Protein AF-A0AAN8WLM3-F1 (afdb_monomer_lite)

Foldseek 3Di:
DDDDDDDDDDDDDCVVPDDDDPPDFDADQDDDVVLFDVCNVVRHGDDPVRND

InterPro domains:
  IPR000719 Protein kinase domain [PF00069] (6-52)
  IPR000719 Protein kinase domain [PS50011] (1-52)
  IPR011009 Protein kinase-like domain superfamily [SSF56112] (7-52)

Structure (mmCIF, N/CA/C/O backbone):
data_AF-A0AAN8WLM3-F1
#
_entry.id   AF-A0AAN8WLM3-F1
#
loop_
_atom_site.group_PDB
_atom_site.id
_atom_site.type_symbol
_atom_site.label_atom_id
_atom_site.label_alt_id
_atom_site.label_comp_id
_atom_site.label_asym_id
_atom_site.label_entity_id
_atom_site.label_seq_id
_atom_site.pdbx_PDB_ins_code
_atom_site.Cartn_x
_atom_site.Cartn_y
_atom_site.Cartn_z
_atom_site.occupancy
_atom_site.B_iso_or_equiv
_atom_site.auth_seq_id
_atom_site.auth_comp_id
_atom_site.auth_asym_id
_atom_site.auth_atom_id
_atom_site.pdbx_PDB_model_num
ATOM 1 N N . MET A 1 1 ? 6.681 3.752 -31.002 1.00 52.84 1 MET A N 1
ATOM 2 C CA . MET A 1 1 ? 6.747 3.223 -29.623 1.00 52.84 1 MET A CA 1
ATOM 3 C C . MET A 1 1 ? 7.774 2.103 -29.595 1.00 52.84 1 MET A C 1
ATOM 5 O O . MET A 1 1 ? 7.652 1.179 -30.392 1.00 52.84 1 MET A O 1
ATOM 9 N N . GLY A 1 2 ? 8.841 2.240 -28.805 1.00 66.69 2 GLY A N 1
ATOM 10 C CA . GLY A 1 2 ? 9.927 1.255 -28.753 1.00 66.69 2 GLY A CA 1
ATOM 11 C C . GLY A 1 2 ? 9.477 -0.040 -28.074 1.00 66.69 2 GLY A C 1
ATOM 12 O O . GLY A 1 2 ? 8.741 0.005 -27.095 1.00 66.69 2 GLY A O 1
ATOM 13 N N . LYS A 1 3 ? 9.896 -1.195 -28.602 1.00 69.56 3 LYS A N 1
ATOM 14 C CA . LYS A 1 3 ? 9.672 -2.494 -27.951 1.00 69.56 3 LYS A CA 1
ATOM 15 C C . LYS A 1 3 ? 10.476 -2.541 -26.651 1.00 69.56 3 LYS A C 1
ATOM 17 O O . LYS A 1 3 ? 11.701 -2.476 -26.697 1.00 69.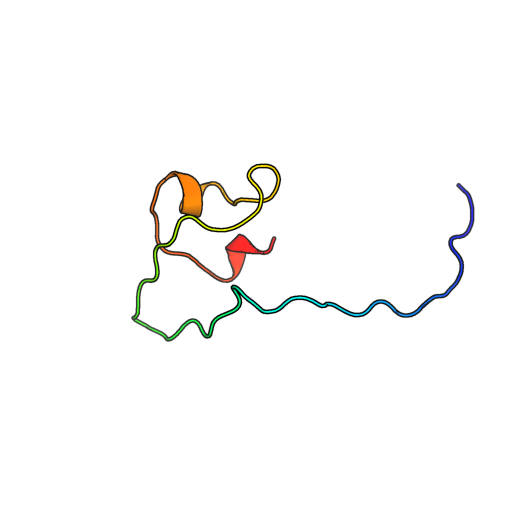56 3 LYS A O 1
ATOM 22 N N . HIS A 1 4 ? 9.797 -2.684 -25.519 1.00 74.69 4 HIS A N 1
ATOM 23 C CA . HIS A 1 4 ? 10.455 -3.002 -24.255 1.00 74.69 4 HIS A CA 1
ATOM 24 C C . HIS A 1 4 ? 11.035 -4.427 -24.323 1.00 74.69 4 HIS A C 1
ATOM 26 O O . HIS A 1 4 ? 10.402 -5.311 -24.916 1.00 74.69 4 HIS A O 1
ATOM 32 N N . PRO A 1 5 ? 12.240 -4.671 -23.776 1.00 78.69 5 PRO A N 1
ATOM 33 C CA . PRO A 1 5 ? 12.792 -6.019 -23.695 1.00 78.69 5 PRO A CA 1
ATOM 34 C C . PRO A 1 5 ? 11.852 -6.923 -22.884 1.00 78.69 5 PRO A C 1
ATOM 36 O O . PRO A 1 5 ? 11.233 -6.481 -21.919 1.00 78.69 5 PRO A O 1
ATOM 39 N N . LYS A 1 6 ? 11.721 -8.194 -23.285 1.00 78.69 6 LYS A N 1
ATOM 40 C CA . LYS A 1 6 ? 10.965 -9.190 -22.514 1.00 78.69 6 LYS A CA 1
ATOM 41 C C . LYS A 1 6 ? 11.768 -9.550 -21.266 1.00 78.69 6 LYS A C 1
ATOM 43 O O . LYS A 1 6 ? 12.698 -10.346 -21.350 1.00 78.69 6 LYS A O 1
ATOM 48 N N . SER A 1 7 ? 11.420 -8.941 -20.144 1.00 85.25 7 SER A N 1
ATOM 49 C CA . SER A 1 7 ? 11.996 -9.212 -18.828 1.00 85.25 7 SER A CA 1
ATOM 50 C C . SER A 1 7 ? 10.896 -9.593 -17.846 1.00 85.25 7 SER A C 1
ATOM 52 O O . SER A 1 7 ? 9.828 -8.979 -17.859 1.00 85.25 7 SER A O 1
ATOM 54 N N . ASP A 1 8 ? 11.176 -10.559 -16.976 1.00 91.25 8 ASP A N 1
ATOM 55 C CA . ASP A 1 8 ? 10.289 -10.900 -15.866 1.00 91.25 8 ASP A CA 1
ATOM 56 C C . ASP A 1 8 ? 10.382 -9.830 -14.767 1.00 91.25 8 ASP A C 1
ATOM 58 O O . ASP A 1 8 ? 11.476 -9.375 -14.423 1.00 91.25 8 ASP A O 1
ATOM 62 N N . VAL A 1 9 ? 9.239 -9.440 -14.201 1.00 90.31 9 VAL A N 1
ATOM 63 C CA . VAL A 1 9 ? 9.154 -8.489 -13.080 1.00 90.31 9 VAL A CA 1
ATOM 64 C C . VAL A 1 9 ? 8.877 -9.256 -11.793 1.00 90.31 9 VAL A C 1
ATOM 66 O O . VAL A 1 9 ? 8.109 -10.218 -11.783 1.00 90.31 9 VAL A O 1
ATOM 69 N N . LYS A 1 10 ? 9.499 -8.825 -10.693 1.00 93.88 10 LYS A N 1
ATOM 70 C CA . LYS A 1 10 ? 9.227 -9.337 -9.348 1.00 93.88 10 LYS A CA 1
ATOM 71 C C . LYS A 1 10 ? 8.920 -8.173 -8.421 1.00 93.88 10 LYS A C 1
ATOM 73 O O . LYS A 1 10 ? 9.633 -7.175 -8.449 1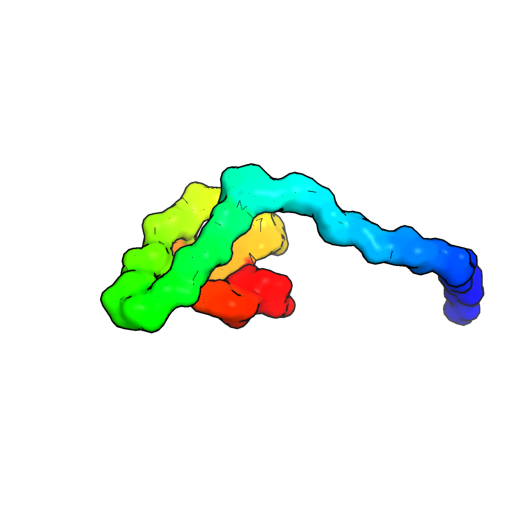.00 93.88 10 LYS A O 1
ATOM 78 N N . LEU A 1 11 ? 7.889 -8.330 -7.599 1.00 95.06 11 LEU A N 1
ATOM 79 C CA . LEU A 1 11 ? 7.623 -7.417 -6.494 1.00 95.06 11 LEU A CA 1
ATOM 80 C C . LEU A 1 11 ? 8.612 -7.697 -5.358 1.00 95.06 11 LEU A C 1
ATOM 82 O O . LEU A 1 11 ? 8.951 -8.852 -5.084 1.00 95.06 11 LEU A O 1
ATOM 86 N N . CYS A 1 12 ? 9.082 -6.636 -4.718 1.00 95.50 12 CYS A N 1
ATOM 87 C CA . CYS A 1 12 ? 9.970 -6.683 -3.567 1.00 95.50 12 CYS A CA 1
ATOM 88 C C . CYS A 1 12 ? 9.524 -5.651 -2.526 1.00 95.50 12 CYS A C 1
ATOM 90 O O . CYS A 1 12 ? 8.651 -4.840 -2.807 1.00 95.50 12 CYS A O 1
ATOM 92 N N . ASP A 1 13 ? 10.140 -5.709 -1.343 1.00 94.12 13 ASP A N 1
ATOM 93 C CA . ASP A 1 13 ? 9.820 -4.867 -0.184 1.00 94.12 13 ASP A CA 1
ATOM 94 C C . ASP A 1 13 ? 8.386 -5.042 0.345 1.00 94.12 13 ASP A C 1
ATOM 96 O O . ASP A 1 13 ? 7.471 -4.270 0.083 1.00 94.12 13 ASP A O 1
ATOM 100 N N . PHE A 1 14 ? 8.208 -6.095 1.143 1.00 96.12 14 PHE A N 1
ATOM 101 C CA . PHE A 1 14 ? 6.948 -6.405 1.820 1.00 96.12 14 PHE A CA 1
ATOM 102 C C . PHE A 1 14 ? 6.918 -5.858 3.260 1.00 96.12 14 PHE A C 1
ATOM 104 O O . PHE A 1 14 ? 6.185 -6.376 4.101 1.00 96.12 14 PHE A O 1
ATOM 111 N N . GLY A 1 15 ? 7.738 -4.844 3.578 1.00 95.00 15 GLY A N 1
ATOM 112 C CA . GLY A 1 15 ? 7.916 -4.341 4.947 1.00 95.00 15 GLY A CA 1
ATOM 113 C C . GLY A 1 15 ? 6.649 -3.756 5.580 1.00 95.00 15 GLY A C 1
ATOM 114 O O . GLY A 1 15 ? 6.509 -3.783 6.801 1.00 95.00 15 GLY A O 1
ATOM 115 N N . ILE A 1 16 ? 5.713 -3.276 4.755 1.00 93.56 16 ILE A N 1
ATOM 116 C CA . ILE A 1 16 ? 4.407 -2.744 5.184 1.00 93.56 16 ILE A CA 1
ATOM 117 C C . ILE A 1 16 ? 3.224 -3.653 4.811 1.00 93.56 16 ILE A C 1
ATOM 119 O O . ILE A 1 16 ? 2.073 -3.329 5.107 1.00 93.56 16 ILE A O 1
ATOM 123 N N . SER A 1 17 ? 3.485 -4.795 4.166 1.00 94.25 17 SER A N 1
ATOM 124 C CA . SER A 1 17 ? 2.438 -5.720 3.730 1.00 94.25 17 SER A CA 1
ATOM 125 C C . SER A 1 17 ? 1.729 -6.375 4.915 1.00 94.25 17 SER A C 1
ATOM 127 O O . SER A 1 17 ? 2.319 -6.610 5.970 1.00 94.25 17 SER A O 1
ATOM 129 N N . ARG A 1 18 ? 0.448 -6.712 4.734 1.00 91.75 18 ARG A N 1
ATOM 130 C CA . ARG A 1 18 ? -0.373 -7.332 5.782 1.00 91.75 18 ARG A CA 1
ATOM 131 C C . ARG A 1 18 ? -1.493 -8.197 5.235 1.00 91.75 18 ARG A C 1
ATOM 133 O O . ARG A 1 18 ? -1.894 -8.073 4.084 1.00 91.75 18 ARG A O 1
ATOM 140 N N . ILE A 1 19 ? -2.014 -9.053 6.108 1.00 93.31 19 ILE A N 1
ATOM 141 C CA . ILE A 1 19 ? -3.210 -9.851 5.850 1.00 93.31 19 ILE A CA 1
ATOM 142 C C . ILE A 1 19 ? -4.425 -9.049 6.316 1.00 93.31 19 ILE A C 1
ATOM 144 O O . ILE A 1 19 ? -4.519 -8.694 7.490 1.00 93.31 19 ILE A O 1
ATOM 148 N N . ILE A 1 20 ? -5.364 -8.797 5.406 1.00 91.38 20 ILE A N 1
ATOM 149 C CA . ILE A 1 20 ? -6.651 -8.180 5.736 1.00 91.38 20 ILE A CA 1
ATOM 150 C C . ILE A 1 20 ? -7.614 -9.295 6.147 1.00 91.38 20 ILE A C 1
ATOM 152 O O . ILE A 1 20 ? -7.985 -10.143 5.336 1.00 91.38 20 ILE A O 1
ATOM 156 N N . MET A 1 21 ? -7.987 -9.320 7.425 1.00 92.69 21 MET A N 1
ATOM 157 C CA . MET A 1 21 ? -8.956 -10.278 7.952 1.00 92.69 21 MET A CA 1
ATOM 158 C C . MET A 1 21 ? -10.369 -9.709 7.861 1.00 92.69 21 MET A C 1
ATOM 160 O O . MET A 1 21 ? -10.594 -8.527 8.119 1.00 92.69 21 MET A O 1
ATOM 164 N N . ALA A 1 22 ? -11.339 -10.569 7.546 1.00 86.06 22 ALA A N 1
ATOM 165 C CA . ALA A 1 22 ? -12.744 -10.185 7.588 1.00 86.06 22 ALA A CA 1
ATOM 166 C C . ALA A 1 22 ? -13.107 -9.649 8.984 1.00 86.06 22 ALA A C 1
ATOM 168 O O . ALA A 1 22 ? -12.739 -10.244 9.998 1.00 86.06 22 ALA A O 1
ATOM 169 N N . ASN A 1 23 ? -13.841 -8.535 9.016 1.00 88.19 23 ASN A N 1
ATOM 170 C CA . ASN A 1 23 ? -14.311 -7.844 10.223 1.00 88.19 23 ASN A CA 1
ATOM 171 C C . ASN A 1 23 ? -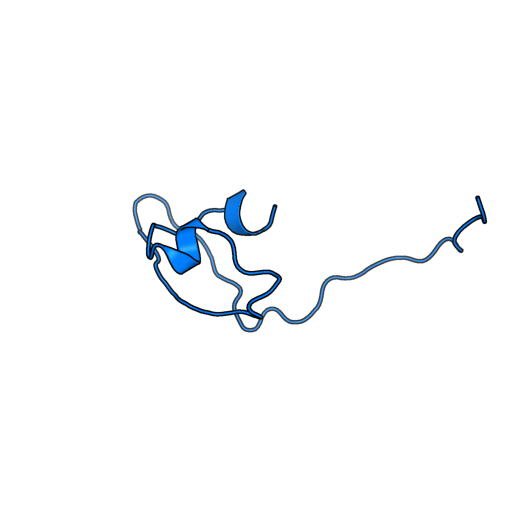13.212 -7.218 11.103 1.00 88.19 23 ASN A C 1
ATOM 173 O O . ASN A 1 23 ? -13.493 -6.858 12.246 1.00 88.19 23 ASN A O 1
ATOM 177 N N . ILE A 1 24 ? -11.984 -7.068 10.599 1.00 91.50 24 ILE A N 1
ATOM 178 C CA . ILE A 1 24 ? -10.931 -6.304 11.275 1.00 91.50 24 ILE A CA 1
ATOM 179 C C . ILE A 1 24 ? -10.605 -5.080 10.425 1.00 91.50 24 ILE A C 1
ATOM 181 O O . ILE A 1 24 ? -10.100 -5.202 9.312 1.00 91.50 24 ILE A O 1
ATOM 185 N N . GLU A 1 25 ? -10.885 -3.896 10.966 1.00 92.62 25 GLU A N 1
ATOM 186 C CA . GLU A 1 25 ? -10.482 -2.641 10.341 1.00 92.62 25 GLU A CA 1
ATOM 187 C C . GLU A 1 25 ? -9.032 -2.315 10.677 1.00 92.62 25 GLU A C 1
ATOM 189 O O . GLU A 1 25 ? -8.588 -2.421 11.822 1.00 92.62 25 GLU A O 1
ATOM 194 N N . VAL A 1 26 ? -8.307 -1.869 9.662 1.00 91.88 26 VAL A N 1
ATOM 195 C CA . VAL A 1 26 ? -6.902 -1.505 9.757 1.00 91.88 26 VAL A CA 1
ATOM 196 C C . VAL A 1 26 ? -6.743 -0.073 9.271 1.00 91.88 26 VAL A C 1
ATOM 198 O O . VAL A 1 26 ? -7.227 0.257 8.194 1.00 91.88 26 VAL A O 1
ATOM 201 N N . ARG A 1 27 ? -6.065 0.770 10.054 1.00 93.44 27 ARG A N 1
ATOM 202 C CA . ARG A 1 27 ? -5.841 2.188 9.740 1.00 93.44 27 ARG A CA 1
ATOM 203 C C . ARG A 1 27 ? -4.409 2.558 10.094 1.00 93.44 27 ARG A C 1
ATOM 205 O O . ARG A 1 27 ? -4.037 2.475 11.262 1.00 93.44 27 ARG A O 1
ATOM 212 N N . GLU A 1 28 ? -3.608 2.932 9.104 1.00 88.62 28 GLU A N 1
ATOM 213 C CA . GLU A 1 28 ? -2.204 3.311 9.284 1.00 88.62 28 GLU A CA 1
ATOM 214 C C . GLU A 1 28 ? -1.791 4.334 8.231 1.00 88.62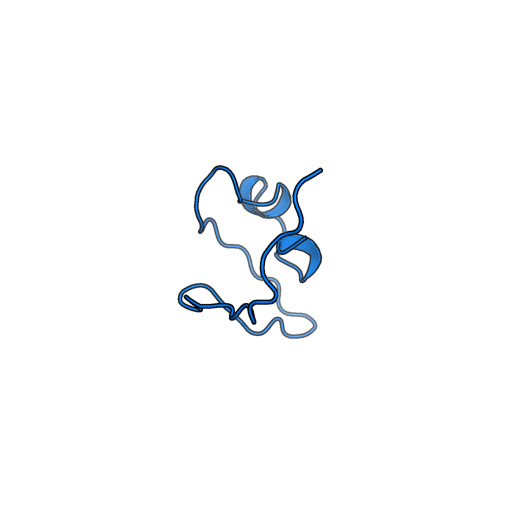 28 GLU A C 1
ATOM 216 O O . GLU A 1 28 ? -2.209 4.229 7.085 1.00 88.62 28 GLU A O 1
ATOM 221 N N . VAL A 1 29 ? -0.936 5.287 8.612 1.00 89.62 29 VAL A N 1
ATOM 222 C CA . VAL A 1 29 ? -0.353 6.272 7.692 1.00 89.62 29 VAL A CA 1
ATOM 223 C C . VAL A 1 29 ? 1.093 5.872 7.424 1.00 89.62 29 VAL A C 1
ATOM 225 O O . VAL A 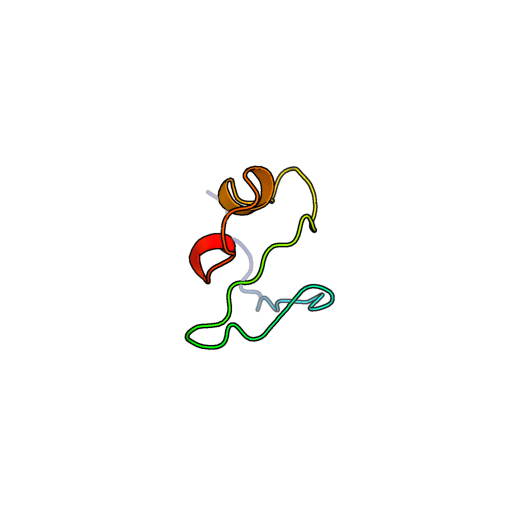1 29 ? 2.005 6.248 8.160 1.00 89.62 29 VAL A O 1
ATOM 228 N N . LEU A 1 30 ? 1.282 5.051 6.396 1.00 89.25 30 LEU A N 1
ATOM 229 C CA . LEU A 1 30 ? 2.574 4.535 5.948 1.00 89.25 30 LEU A CA 1
ATOM 230 C C . LEU A 1 30 ? 2.696 4.691 4.430 1.00 89.25 30 LEU A C 1
ATOM 232 O O . LEU A 1 30 ? 1.699 4.854 3.733 1.00 89.25 30 LEU A O 1
ATOM 236 N N . GLY A 1 31 ? 3.925 4.591 3.927 1.00 88.81 31 GLY A N 1
ATOM 237 C CA . GLY A 1 31 ? 4.227 4.653 2.499 1.00 88.81 31 GLY A CA 1
ATOM 238 C C . GLY A 1 31 ? 4.873 5.967 2.072 1.00 88.81 31 GLY A C 1
ATOM 239 O O . GLY A 1 31 ? 5.147 6.861 2.874 1.00 88.81 31 GLY A O 1
ATOM 240 N N . THR A 1 32 ? 5.171 6.058 0.782 1.00 92.19 32 THR A N 1
ATOM 241 C CA . THR A 1 32 ? 5.724 7.266 0.169 1.00 92.19 32 THR A CA 1
ATOM 242 C C . THR A 1 32 ? 4.571 8.170 -0.268 1.00 92.19 32 THR A C 1
ATOM 244 O O . THR A 1 32 ? 3.722 7.679 -1.005 1.00 92.19 32 THR A O 1
ATOM 247 N N . PRO A 1 33 ? 4.532 9.462 0.123 1.00 89.56 33 PRO A N 1
ATOM 248 C CA . PRO A 1 33 ? 3.359 10.331 -0.040 1.00 89.56 33 PRO A CA 1
ATOM 249 C C . PRO A 1 33 ? 2.702 10.329 -1.426 1.00 89.56 33 PRO A C 1
ATOM 251 O O . PRO A 1 33 ? 1.481 10.363 -1.510 1.00 89.56 33 PRO A O 1
ATOM 254 N N . ASP A 1 34 ? 3.493 10.231 -2.497 1.00 93.75 34 ASP A N 1
ATOM 255 C CA . ASP A 1 34 ? 2.993 10.238 -3.880 1.00 93.75 34 ASP A CA 1
ATOM 256 C C . ASP A 1 34 ? 2.217 8.966 -4.278 1.00 93.75 34 ASP A C 1
ATOM 258 O O . ASP A 1 34 ? 1.556 8.951 -5.314 1.00 93.75 34 ASP A O 1
ATOM 262 N N . TYR A 1 35 ? 2.295 7.904 -3.472 1.00 93.69 35 TYR A N 1
ATOM 263 C CA . TYR A 1 35 ? 1.698 6.586 -3.729 1.00 93.69 35 TYR A CA 1
ATOM 264 C C . TYR A 1 35 ? 0.689 6.172 -2.650 1.00 93.69 35 TYR A C 1
ATOM 266 O O . TYR A 1 35 ? 0.240 5.030 -2.628 1.00 93.69 35 TYR A O 1
ATOM 274 N N . VAL A 1 36 ? 0.364 7.069 -1.717 1.00 94.62 36 VAL A N 1
ATOM 275 C CA . VAL A 1 36 ? -0.579 6.781 -0.633 1.00 94.62 36 VAL A CA 1
ATOM 276 C C . VAL A 1 36 ? -2.009 7.023 -1.116 1.00 94.62 36 VAL A C 1
ATOM 278 O O . VAL A 1 36 ? -2.338 8.113 -1.582 1.00 94.62 36 VAL A O 1
ATOM 281 N N . ALA A 1 37 ? -2.867 6.013 -0.965 1.00 95.25 37 ALA A N 1
ATOM 282 C CA . ALA A 1 37 ? -4.278 6.081 -1.336 1.00 95.25 37 ALA A CA 1
ATOM 283 C C . ALA A 1 37 ? -5.068 7.097 -0.472 1.00 95.25 37 ALA A C 1
ATOM 285 O O . ALA A 1 37 ? -4.708 7.343 0.688 1.00 95.25 37 ALA A O 1
ATOM 286 N N . PRO A 1 38 ? -6.153 7.705 -0.990 1.00 95.12 38 PRO A N 1
ATOM 287 C CA . PRO A 1 38 ? -6.904 8.738 -0.274 1.00 95.12 38 PRO A CA 1
ATOM 288 C C . PRO A 1 38 ? -7.504 8.253 1.054 1.00 95.12 38 PRO A C 1
ATOM 290 O O . PRO A 1 38 ? -7.519 9.022 2.016 1.00 95.12 38 PRO A O 1
ATOM 293 N N . GLU A 1 39 ? -7.938 6.996 1.141 1.00 95.44 39 GLU A N 1
ATOM 294 C CA . GLU A 1 39 ? -8.477 6.398 2.366 1.00 95.44 39 GLU A CA 1
ATOM 295 C C . GLU A 1 39 ? -7.440 6.366 3.499 1.00 95.44 39 GLU A C 1
ATOM 297 O O . GLU A 1 39 ? -7.779 6.623 4.653 1.00 95.44 39 GLU A O 1
ATOM 302 N N . ILE A 1 40 ? -6.153 6.166 3.183 1.00 94.44 40 ILE A N 1
ATOM 303 C CA . ILE A 1 40 ? -5.074 6.224 4.177 1.00 94.44 40 ILE A CA 1
ATOM 304 C C . ILE A 1 40 ? -4.939 7.650 4.724 1.00 94.44 40 ILE A C 1
ATOM 306 O O . ILE A 1 40 ? -4.836 7.848 5.936 1.00 94.44 40 ILE A O 1
ATOM 310 N N . LEU A 1 41 ? -4.964 8.654 3.841 1.00 93.56 41 LEU A N 1
ATOM 311 C CA . LEU A 1 41 ? -4.830 10.065 4.224 1.00 93.56 41 LEU A CA 1
ATOM 312 C C . LEU A 1 41 ? -6.021 10.553 5.057 1.00 93.56 41 LEU A C 1
ATOM 314 O O . LEU A 1 41 ? -5.863 11.409 5.927 1.00 93.56 41 LEU A O 1
ATOM 318 N N . GLN A 1 42 ? -7.206 10.004 4.792 1.00 94.69 42 GLN A N 1
ATOM 319 C CA . GLN A 1 42 ? -8.444 10.308 5.511 1.00 94.69 42 GLN A CA 1
ATOM 320 C C . GLN A 1 42 ? -8.635 9.441 6.764 1.00 94.69 42 GLN A C 1
ATOM 322 O O . GLN A 1 42 ? -9.589 9.652 7.513 1.00 94.69 42 GLN A O 1
ATOM 327 N N . TYR A 1 43 ? -7.706 8.518 7.032 1.00 94.62 43 TYR A N 1
ATOM 328 C CA . TYR A 1 43 ? -7.759 7.587 8.158 1.00 94.62 43 TYR A CA 1
ATOM 329 C C . TYR A 1 43 ? -8.991 6.661 8.131 1.00 94.62 43 TYR A C 1
ATOM 331 O O . TYR A 1 43 ? -9.517 6.249 9.172 1.00 94.62 43 TYR A O 1
ATOM 339 N N . GLU A 1 44 ? -9.449 6.335 6.925 1.00 95.44 44 GLU A N 1
ATOM 340 C CA . GLU A 1 44 ? -10.466 5.327 6.650 1.00 95.44 44 GLU A CA 1
ATOM 341 C C . GLU A 1 44 ? -9.843 3.912 6.632 1.00 95.44 44 GLU A C 1
ATOM 343 O O . GLU A 1 44 ? -8.616 3.765 6.581 1.00 95.44 44 GLU A O 1
ATOM 348 N N . PRO A 1 45 ? -10.650 2.838 6.736 1.00 94.75 45 PRO A N 1
ATOM 349 C CA . PRO A 1 45 ? -10.135 1.472 6.712 1.00 94.75 45 PRO A CA 1
ATOM 350 C C . PRO A 1 45 ? -9.415 1.123 5.401 1.00 94.75 45 PRO A C 1
ATOM 352 O O . PRO A 1 45 ? -9.971 1.268 4.314 1.00 94.75 45 PRO A O 1
ATOM 355 N N . ILE A 1 46 ? -8.202 0.584 5.525 1.00 94.44 46 ILE A N 1
ATOM 356 C CA . ILE A 1 46 ? -7.400 0.076 4.407 1.00 94.44 46 ILE A CA 1
ATOM 357 C C . ILE A 1 46 ? -8.069 -1.166 3.810 1.00 94.44 46 ILE A C 1
ATOM 359 O O . ILE A 1 46 ? -8.596 -2.020 4.532 1.00 94.44 46 ILE A O 1
ATOM 363 N N . SER A 1 47 ? -8.005 -1.297 2.485 1.00 93.94 47 SER A N 1
ATOM 364 C CA . SER A 1 47 ? -8.570 -2.430 1.753 1.00 93.94 47 SER A CA 1
ATOM 365 C C . SER A 1 47 ? -7.631 -2.906 0.643 1.00 93.94 47 SER A C 1
ATOM 367 O O . SER A 1 47 ? -6.574 -2.330 0.418 1.00 93.94 47 SER A O 1
ATOM 369 N N . LEU A 1 48 ? -8.019 -3.950 -0.096 1.00 94.31 48 LEU A N 1
ATOM 370 C CA . LEU A 1 48 ? -7.277 -4.368 -1.294 1.00 94.31 48 LEU A CA 1
ATOM 371 C C . LEU A 1 48 ? -7.296 -3.306 -2.408 1.00 94.31 48 LEU A C 1
ATOM 373 O O . LEU A 1 48 ? -6.481 -3.375 -3.319 1.00 94.31 48 LEU A O 1
ATOM 377 N N . ALA A 1 49 ? -8.225 -2.342 -2.355 1.00 94.75 49 ALA A N 1
ATOM 378 C CA . ALA A 1 49 ? -8.269 -1.238 -3.310 1.00 94.75 49 ALA A C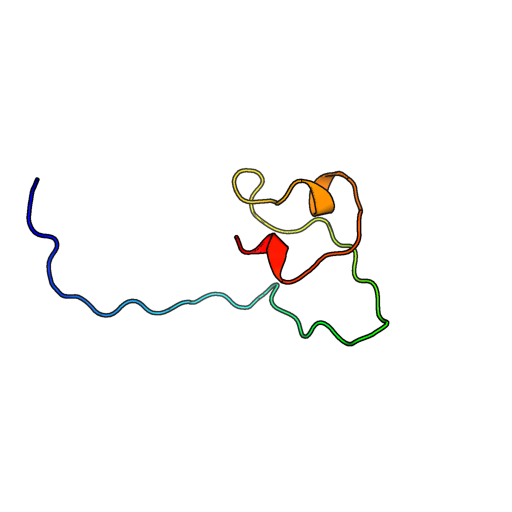A 1
ATOM 379 C C . ALA A 1 49 ? -7.131 -0.228 -3.099 1.00 94.75 49 ALA A C 1
ATOM 381 O O . ALA A 1 49 ? -6.825 0.518 -4.016 1.00 94.75 49 ALA A O 1
ATOM 382 N N . THR A 1 50 ? -6.478 -0.244 -1.934 1.00 94.69 50 THR A N 1
ATOM 383 C CA . THR A 1 50 ? -5.377 0.664 -1.594 1.00 94.69 50 THR A CA 1
ATOM 384 C C . THR A 1 50 ? -4.135 0.454 -2.476 1.00 94.69 50 THR A C 1
ATOM 386 O O . THR A 1 50 ? -3.341 1.377 -2.629 1.00 94.69 50 THR A O 1
ATOM 389 N N . ASP A 1 51 ? -3.976 -0.728 -3.083 1.00 94.19 51 ASP A N 1
ATOM 390 C CA . ASP A 1 51 ? -2.862 -1.043 -3.993 1.00 94.19 51 ASP A CA 1
ATOM 391 C C . ASP A 1 51 ? -3.119 -0.631 -5.466 1.00 94.19 51 ASP A C 1
ATOM 393 O O . ASP A 1 51 ? -2.221 -0.788 -6.299 1.00 94.19 51 ASP A O 1
ATOM 397 N N . MET A 1 52 ? -4.330 -0.167 -5.816 1.00 93.06 52 MET A N 1
ATOM 398 C CA . MET A 1 52 ? -4.788 0.072 -7.203 1.00 93.06 52 MET A CA 1
ATOM 399 C C . MET A 1 52 ? -4.842 1.553 -7.575 1.00 93.06 52 MET A C 1
ATOM 401 O O . MET A 1 52 ? -4.451 1.861 -8.726 1.00 93.06 52 MET A O 1
#

Sequence (52 aa):
MGKHPKSDVKLCDFGISRIIMANIEVREVLGTPDYVAPEILQYEPISLATDM

Radius of gyration: 14.99 Å; chains: 1; bounding box: 27×21×41 Å

pLDDT: mean 90.21, std 8.2, range [52.84, 96.12]

Organism: Halocaridina rubra (NCBI:txid373956)

Secondary structure (DSSP, 8-state):
-PPPP---------TT-----TT-------S-GGG--HHHHTTPPP-GGGG-